Protein AF-A0AAW0MGP0-F1 (afdb_monomer)

Solvent-accessible surface area (backbone atoms only — not comparable to full-atom values): 7875 Å² total; per-residue (Å²): 133,79,77,45,81,98,39,51,68,63,42,52,58,50,50,54,51,37,50,53,47,33,54,50,26,56,78,74,40,69,87,39,71,63,33,58,50,37,46,53,51,44,51,56,50,50,53,52,49,55,52,48,48,52,48,53,49,66,74,45,64,65,85,80,56,69,67,62,55,50,52,44,47,43,63,73,68,54,70,91,70,78,96,66,87,73,71,78,75,76,82,78,62,55,59,67,72,57,46,52,51,46,51,53,51,51,54,50,44,65,74,65,59,68,82,79,76,90,83,72,77,85,83,74,79,88,126

InterPro domains:
  IPR016159 Cullin repeat-like-containing domain superfamily [SSF74788] (4-116)

Sequence (127 aa):
MSSPTGRLDEYLACIAKIQKAVEYFQDNNPDSPELNTVKSLFEKGKEHLEAEFHSLLTRYSKPVPPILILDALGAELGAEDELEVTEDVVLEHLPEAVLQDVICISGWLTEYGRNQGKNQDRDWDWD
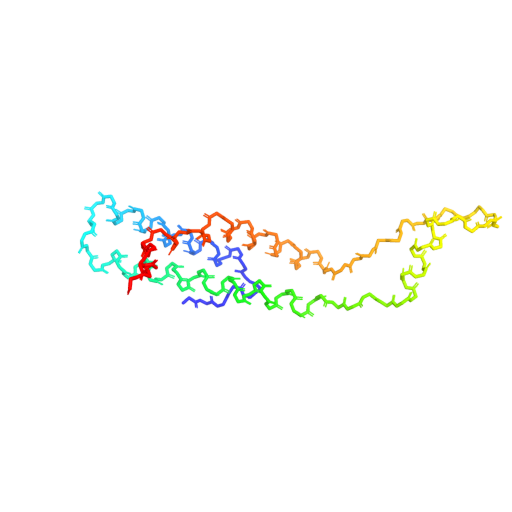
Structure (mmCIF, N/CA/C/O backbone):
data_AF-A0AAW0MGP0-F1
#
_entry.id   AF-A0AAW0MGP0-F1
#
loop_
_atom_site.group_PDB
_atom_site.id
_atom_site.type_symbol
_atom_site.label_atom_id
_atom_site.label_alt_id
_atom_site.label_comp_id
_atom_site.label_asym_id
_atom_site.label_entity_id
_atom_site.label_seq_id
_atom_site.pdbx_PDB_ins_code
_atom_site.Cartn_x
_atom_site.Cartn_y
_atom_site.Cartn_z
_atom_site.occupancy
_atom_site.B_iso_or_equiv
_atom_site.auth_seq_id
_atom_site.auth_comp_id
_atom_site.auth_asym_id
_atom_site.auth_atom_id
_atom_site.pdbx_PDB_model_num
ATOM 1 N N . MET A 1 1 ? 2.644 0.955 15.025 1.00 56.19 1 MET A N 1
ATOM 2 C CA . MET A 1 1 ? 2.605 -0.010 13.906 1.00 56.19 1 MET A CA 1
ATOM 3 C C . MET A 1 1 ? 3.979 0.003 13.259 1.00 56.19 1 MET A C 1
ATOM 5 O O . MET A 1 1 ? 4.571 1.071 13.199 1.00 56.19 1 MET A O 1
ATOM 9 N N . SER A 1 2 ? 4.528 -1.155 12.900 1.00 65.12 2 SER A N 1
ATOM 10 C CA . SER A 1 2 ? 5.803 -1.256 12.171 1.00 65.12 2 SER A CA 1
ATOM 11 C C . SER A 1 2 ? 5.647 -0.751 10.735 1.00 65.12 2 SER A C 1
ATOM 13 O O . SER A 1 2 ? 4.534 -0.755 10.230 1.00 65.12 2 SER A O 1
ATOM 15 N N . SER A 1 3 ? 6.730 -0.327 10.078 1.00 72.56 3 SER A N 1
ATOM 16 C CA . SER A 1 3 ? 6.693 0.059 8.655 1.00 72.56 3 SER A CA 1
ATOM 17 C C . SER A 1 3 ? 6.197 -1.105 7.775 1.00 72.56 3 SER A C 1
ATOM 19 O O . SER A 1 3 ? 6.579 -2.244 8.065 1.00 72.56 3 SER A O 1
ATOM 21 N N . PRO A 1 4 ? 5.404 -0.863 6.712 1.00 77.75 4 PRO A N 1
ATOM 22 C CA . PRO A 1 4 ? 5.029 -1.895 5.736 1.00 77.75 4 PRO A CA 1
ATOM 23 C C . PRO A 1 4 ? 6.213 -2.390 4.884 1.00 77.75 4 PRO A C 1
ATOM 25 O O . PRO A 1 4 ? 6.130 -3.455 4.275 1.00 77.75 4 PRO A O 1
ATOM 28 N N . THR A 1 5 ? 7.328 -1.651 4.856 1.00 80.88 5 THR A N 1
ATOM 29 C CA . THR A 1 5 ? 8.505 -1.938 4.023 1.00 80.88 5 THR A CA 1
ATOM 30 C C . THR A 1 5 ? 9.007 -3.381 4.184 1.00 80.88 5 THR A C 1
ATOM 32 O O . THR A 1 5 ? 9.462 -3.783 5.257 1.00 80.88 5 THR A O 1
ATOM 35 N N . GLY A 1 6 ? 8.958 -4.160 3.099 1.00 79.75 6 GLY A N 1
ATOM 36 C CA . GLY A 1 6 ? 9.439 -5.547 3.046 1.00 79.75 6 GLY A CA 1
ATOM 37 C C . GLY A 1 6 ? 8.594 -6.567 3.821 1.00 79.75 6 GLY A C 1
ATOM 38 O O . GLY A 1 6 ? 9.011 -7.718 3.936 1.00 79.75 6 GLY A O 1
ATOM 39 N N . ARG A 1 7 ? 7.443 -6.160 4.378 1.00 88.94 7 ARG A N 1
ATOM 40 C CA . ARG A 1 7 ? 6.491 -7.017 5.111 1.00 88.94 7 ARG A CA 1
ATOM 41 C C . ARG A 1 7 ? 5.046 -6.571 4.880 1.00 88.94 7 ARG A C 1
ATOM 43 O O . ARG A 1 7 ? 4.256 -6.479 5.824 1.00 88.94 7 ARG A O 1
ATOM 50 N N . LEU A 1 8 ? 4.713 -6.263 3.629 1.00 92.00 8 LEU A N 1
ATOM 51 C CA . LEU A 1 8 ? 3.414 -5.708 3.261 1.00 92.00 8 LEU A CA 1
ATOM 52 C C . LEU A 1 8 ? 2.254 -6.616 3.704 1.00 92.00 8 LEU A C 1
ATOM 54 O O . LEU A 1 8 ? 1.316 -6.132 4.331 1.00 92.00 8 LEU A O 1
ATOM 58 N N . ASP A 1 9 ? 2.359 -7.928 3.486 1.00 91.44 9 ASP A N 1
ATOM 59 C CA . ASP A 1 9 ? 1.315 -8.895 3.857 1.00 91.44 9 ASP A CA 1
ATOM 60 C C . ASP A 1 9 ? 0.998 -8.894 5.360 1.00 91.44 9 ASP A C 1
ATOM 62 O O . ASP A 1 9 ? -0.165 -8.846 5.769 1.00 91.44 9 ASP A O 1
ATOM 66 N N . GLU A 1 10 ? 2.032 -8.907 6.208 1.00 92.94 10 GLU A N 1
ATOM 67 C CA . GLU A 1 10 ? 1.869 -8.853 7.666 1.00 92.94 10 GLU A CA 1
ATOM 68 C C . GLU A 1 10 ? 1.214 -7.537 8.096 1.00 92.94 10 GLU A C 1
ATOM 70 O O . GLU A 1 10 ? 0.365 -7.510 8.996 1.00 92.94 10 GLU A O 1
ATOM 75 N N . TYR A 1 11 ? 1.600 -6.440 7.443 1.00 94.31 11 TYR A N 1
ATOM 76 C CA . TYR A 1 11 ? 1.070 -5.117 7.717 1.00 94.31 11 TYR A CA 1
ATOM 77 C C . TYR A 1 11 ? -0.412 -5.005 7.339 1.00 94.31 11 TYR A C 1
ATOM 79 O O . TYR A 1 11 ? -1.224 -4.574 8.162 1.00 94.31 11 TYR A O 1
ATOM 87 N N . LEU A 1 12 ? -0.786 -5.466 6.143 1.00 93.81 12 LEU A N 1
ATOM 88 C CA . LEU A 1 12 ? -2.174 -5.502 5.677 1.00 93.81 12 LEU A CA 1
ATOM 89 C C . LEU A 1 12 ? -3.036 -6.411 6.560 1.00 93.81 12 LEU A C 1
ATOM 91 O O . LEU A 1 12 ? -4.135 -6.022 6.957 1.00 93.81 12 LEU A O 1
ATOM 95 N N . ALA A 1 13 ? -2.520 -7.575 6.969 1.00 93.75 13 ALA A N 1
ATOM 96 C CA . ALA A 1 13 ? -3.211 -8.455 7.910 1.00 93.75 13 ALA A CA 1
ATOM 97 C C . ALA A 1 13 ? -3.433 -7.792 9.282 1.00 93.75 13 ALA A C 1
ATOM 99 O O . ALA A 1 13 ? -4.448 -8.035 9.941 1.00 93.75 13 ALA A O 1
ATOM 100 N N . CYS A 1 14 ? -2.496 -6.953 9.732 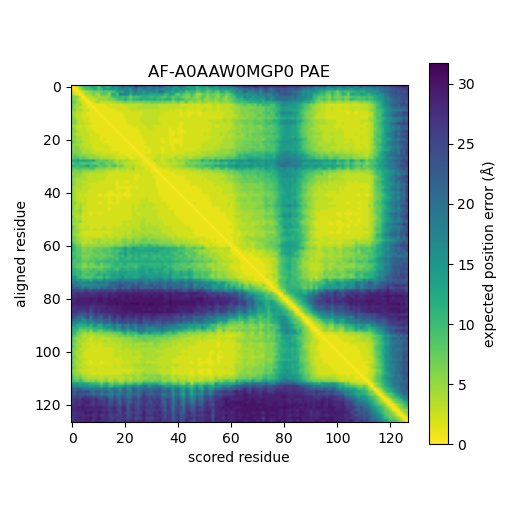1.00 94.06 14 CYS A N 1
ATOM 101 C CA . CYS A 1 14 ? -2.637 -6.173 10.959 1.00 94.06 14 CYS A CA 1
ATOM 102 C C . CYS A 1 14 ? -3.706 -5.080 10.813 1.00 94.06 14 CYS A C 1
ATOM 104 O O . CYS A 1 14 ? -4.599 -4.977 11.655 1.00 94.06 14 CYS A O 1
ATOM 106 N N . ILE A 1 15 ? -3.671 -4.321 9.718 1.00 93.88 15 ILE A N 1
ATOM 107 C CA . ILE A 1 15 ? -4.672 -3.295 9.409 1.00 93.88 15 ILE A CA 1
ATOM 108 C C . ILE A 1 15 ? -6.079 -3.881 9.283 1.00 93.88 15 ILE A C 1
ATOM 110 O O . ILE A 1 15 ? -7.015 -3.318 9.845 1.00 93.88 15 ILE A O 1
ATOM 114 N N . ALA A 1 16 ? -6.237 -5.045 8.652 1.00 93.62 16 ALA A N 1
ATOM 115 C CA . ALA A 1 16 ? -7.531 -5.718 8.542 1.00 93.62 16 ALA A CA 1
ATOM 116 C C . ALA A 1 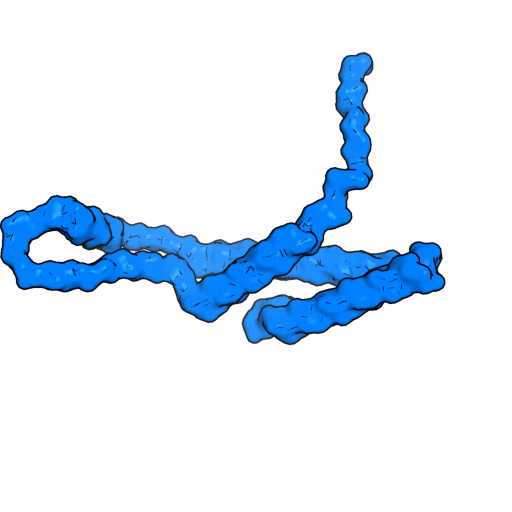16 ? -8.125 -6.077 9.919 1.00 93.62 16 ALA A C 1
ATOM 118 O O . ALA A 1 16 ? -9.340 -6.052 10.111 1.00 93.62 16 ALA A O 1
ATOM 119 N N . LYS A 1 17 ? -7.286 -6.384 10.919 1.00 95.50 17 LYS A N 1
ATOM 120 C CA . LYS A 1 17 ? -7.753 -6.591 12.303 1.00 95.50 17 LYS A CA 1
ATOM 121 C C . LYS A 1 17 ? -8.220 -5.287 12.941 1.00 95.50 17 LYS A C 1
ATOM 123 O O . LYS A 1 17 ? -9.213 -5.298 13.662 1.00 95.50 17 LYS A O 1
ATOM 128 N N . ILE A 1 18 ? -7.523 -4.183 12.674 1.00 94.75 18 ILE A N 1
ATOM 129 C CA . ILE A 1 18 ? -7.923 -2.854 13.151 1.00 94.75 18 ILE A CA 1
ATOM 130 C C . ILE A 1 18 ? -9.263 -2.463 12.523 1.00 94.75 18 ILE A C 1
ATOM 132 O O . ILE A 1 18 ? -10.153 -2.030 13.245 1.00 94.75 18 ILE A O 1
ATOM 136 N N . GLN A 1 19 ? -9.450 -2.692 11.222 1.00 93.62 19 GLN A N 1
ATOM 137 C CA . GLN A 1 19 ? -10.722 -2.460 10.537 1.00 93.62 19 GLN A CA 1
ATOM 138 C C . GLN A 1 19 ? -11.874 -3.245 11.176 1.00 93.62 19 GLN A C 1
ATOM 140 O O . GLN A 1 19 ? -12.892 -2.661 11.527 1.00 93.62 19 GLN A O 1
ATOM 145 N N . LYS A 1 20 ? -11.690 -4.547 11.425 1.00 94.88 20 LYS A N 1
ATOM 146 C CA . LYS A 1 20 ? -12.697 -5.361 12.128 1.00 94.88 20 LYS A CA 1
ATOM 147 C C . LYS A 1 20 ? -13.013 -4.830 13.525 1.00 94.88 20 LYS A C 1
ATOM 149 O O . LYS A 1 20 ? -14.149 -4.922 13.976 1.00 94.88 20 LYS A O 1
ATOM 154 N N . ALA A 1 21 ? -12.020 -4.282 14.226 1.00 94.06 21 ALA A N 1
ATOM 155 C CA . ALA A 1 21 ? -12.249 -3.640 15.516 1.00 94.06 21 ALA A CA 1
ATOM 156 C C . ALA A 1 21 ? -13.056 -2.340 15.366 1.00 94.06 21 ALA A C 1
ATOM 158 O O . ALA A 1 21 ? -13.938 -2.091 16.182 1.00 94.06 21 ALA A O 1
ATOM 159 N N . VAL A 1 22 ? -12.796 -1.541 14.324 1.00 92.31 22 VAL A N 1
ATOM 160 C CA . VAL A 1 22 ? -13.596 -0.349 13.994 1.00 92.31 22 VAL A CA 1
ATOM 161 C C . VAL A 1 22 ? -15.057 -0.740 13.767 1.00 92.31 22 VAL A C 1
ATOM 163 O O . VAL A 1 22 ? -15.922 -0.180 14.433 1.00 92.31 22 VAL A O 1
ATOM 166 N N . GLU A 1 23 ? -15.318 -1.736 12.916 1.00 93.62 23 GLU A N 1
ATOM 167 C CA . GLU A 1 23 ? -16.667 -2.256 12.636 1.00 93.62 23 GLU A CA 1
ATOM 168 C C . GLU A 1 23 ? -17.350 -2.752 13.922 1.00 93.62 23 GLU A C 1
ATOM 170 O O . GLU A 1 23 ? -18.458 -2.336 14.255 1.00 93.62 23 GLU A O 1
ATOM 175 N N . TYR A 1 24 ? -16.644 -3.558 14.723 1.00 95.31 24 TYR A N 1
ATOM 176 C CA . TYR A 1 24 ? -17.166 -4.069 15.989 1.00 95.31 24 TYR A CA 1
ATOM 177 C C . TYR A 1 24 ? -17.567 -2.949 16.956 1.00 95.31 24 TYR A C 1
ATOM 179 O O . TYR A 1 24 ? -18.658 -2.984 17.529 1.00 95.31 24 TYR A O 1
ATOM 187 N N . PHE A 1 25 ? -16.703 -1.954 17.168 1.00 93.94 25 PHE A N 1
ATOM 188 C CA . PHE A 1 25 ? -17.016 -0.859 18.083 1.00 93.94 25 PHE A CA 1
ATOM 189 C C . PHE A 1 25 ? -18.100 0.067 17.523 1.00 93.94 25 PHE A C 1
ATOM 191 O O . PHE A 1 25 ? -18.912 0.548 18.305 1.00 93.94 25 PHE A O 1
ATOM 198 N N . GLN A 1 26 ? -18.177 0.272 16.205 1.00 93.75 26 GLN A N 1
ATOM 199 C CA . GLN A 1 26 ? -19.267 1.032 15.582 1.00 93.75 26 GLN A CA 1
ATOM 200 C C . GLN A 1 26 ? -20.633 0.397 15.846 1.00 93.75 26 GLN A C 1
ATOM 202 O O . GLN A 1 26 ? -21.558 1.108 16.233 1.00 93.75 26 GLN A O 1
ATOM 207 N N . ASP A 1 27 ? -20.740 -0.922 15.690 1.00 95.00 27 ASP A N 1
ATOM 208 C CA . ASP A 1 27 ? -22.014 -1.633 15.823 1.00 95.00 27 ASP A CA 1
ATOM 209 C C . ASP A 1 27 ? -22.433 -1.844 17.284 1.00 95.00 27 ASP A C 1
ATOM 211 O O . ASP A 1 27 ? -23.624 -1.892 17.592 1.00 95.00 27 ASP A O 1
ATOM 215 N N . ASN A 1 28 ? -21.464 -1.982 18.197 1.00 94.31 28 ASN A N 1
ATOM 216 C CA . ASN A 1 28 ? -21.737 -2.364 19.586 1.00 94.31 28 ASN A CA 1
ATOM 217 C C . ASN A 1 28 ? -21.611 -1.208 20.589 1.00 94.31 28 ASN A C 1
ATOM 219 O O . ASN A 1 28 ? -22.345 -1.185 21.572 1.00 94.31 28 ASN A O 1
ATOM 223 N N . ASN A 1 29 ? -20.666 -0.281 20.396 1.00 91.62 29 ASN A N 1
ATOM 224 C CA . ASN A 1 29 ? -20.360 0.797 21.347 1.00 91.62 29 ASN A CA 1
ATOM 225 C C . ASN A 1 29 ? -19.920 2.085 20.607 1.00 91.62 29 ASN A C 1
ATOM 227 O O . ASN A 1 29 ? -18.750 2.471 20.689 1.00 91.62 29 ASN A O 1
ATOM 231 N N . PRO A 1 30 ? -20.828 2.763 19.880 1.00 90.00 30 PRO A N 1
ATOM 232 C CA . PRO A 1 30 ? -20.469 3.844 18.954 1.00 90.00 30 PRO A CA 1
ATOM 233 C C . PRO A 1 30 ? -19.851 5.086 19.619 1.00 90.00 30 PRO A C 1
ATOM 235 O O . PRO A 1 30 ? -19.104 5.812 18.967 1.00 90.00 30 PRO A O 1
ATOM 238 N N . ASP A 1 31 ? -20.110 5.315 20.908 1.00 92.00 31 ASP A N 1
ATOM 239 C CA . ASP A 1 31 ? -19.609 6.482 21.650 1.00 92.00 31 ASP A CA 1
ATOM 240 C C . ASP A 1 31 ? -18.344 6.183 22.475 1.00 92.00 31 ASP A C 1
ATOM 242 O O . ASP A 1 31 ? -17.910 6.997 23.294 1.00 92.00 31 ASP A O 1
ATOM 246 N N . SER A 1 32 ? -17.746 5.001 22.299 1.00 92.44 32 SER A N 1
ATOM 247 C CA . SER A 1 32 ? -16.612 4.581 23.116 1.00 92.44 32 SER A CA 1
ATOM 248 C C . SER A 1 32 ? -15.300 5.278 22.701 1.00 92.44 32 SER A C 1
ATOM 250 O O . SER A 1 32 ? -15.042 5.505 21.512 1.00 92.44 32 SER A O 1
ATOM 252 N N . PRO A 1 33 ? -14.412 5.610 23.657 1.00 93.44 33 PRO A N 1
ATOM 253 C CA . PRO A 1 33 ? -13.093 6.166 23.344 1.00 93.44 33 PRO A CA 1
ATOM 254 C C . PRO A 1 33 ? -12.203 5.171 22.578 1.00 93.44 33 PRO A C 1
ATOM 256 O O . PRO A 1 33 ? -11.317 5.578 21.816 1.00 93.44 33 PRO A O 1
ATOM 259 N N . GLU A 1 34 ? -12.448 3.869 22.731 1.00 95.06 34 GLU A N 1
ATOM 260 C CA . GLU A 1 34 ? -11.768 2.811 21.986 1.00 95.06 34 GLU A CA 1
ATOM 261 C C . GLU A 1 34 ? -12.069 2.919 20.493 1.00 95.06 34 GLU A C 1
ATOM 263 O O . GLU A 1 34 ? -11.133 2.802 19.702 1.00 95.06 34 GLU A O 1
ATOM 268 N N . LEU A 1 35 ? -13.314 3.237 20.102 1.00 93.06 35 LEU A N 1
ATOM 269 C CA . 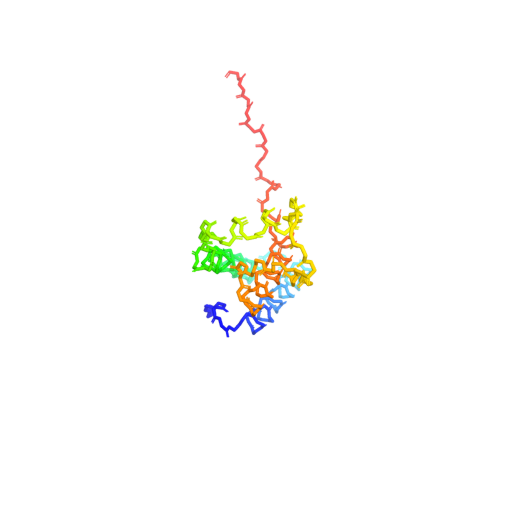LEU A 1 35 ? -13.665 3.438 18.696 1.00 93.06 35 LEU A CA 1
ATOM 270 C C . LEU A 1 35 ? -12.812 4.539 18.055 1.00 93.06 35 LEU A C 1
ATOM 272 O O . LEU A 1 35 ? -12.247 4.357 16.975 1.00 93.06 35 LEU A O 1
ATOM 276 N N . ASN A 1 36 ? -12.691 5.679 18.734 1.00 92.44 36 ASN A N 1
ATOM 277 C CA . ASN A 1 36 ? -11.882 6.801 18.258 1.00 92.44 36 ASN A CA 1
ATOM 278 C C . ASN A 1 36 ? -10.400 6.416 18.154 1.00 92.44 36 ASN A C 1
ATOM 280 O O . ASN A 1 36 ? -9.717 6.789 17.198 1.00 92.44 36 ASN A O 1
ATOM 284 N N . THR A 1 37 ? -9.919 5.610 19.102 1.00 94.81 37 THR A N 1
ATOM 285 C CA . THR A 1 37 ? -8.543 5.110 19.111 1.00 94.81 37 THR A CA 1
ATOM 286 C C . THR A 1 37 ? -8.270 4.195 17.915 1.00 94.81 37 THR A C 1
ATOM 288 O O . THR A 1 37 ? -7.285 4.405 17.205 1.00 94.81 37 THR A O 1
ATOM 291 N N . VAL A 1 38 ? -9.138 3.212 17.644 1.00 94.75 38 VAL A N 1
ATOM 292 C CA . VAL A 1 38 ? -8.938 2.280 16.521 1.00 94.75 38 VAL A CA 1
ATOM 293 C C . VAL A 1 38 ? -9.133 2.952 15.162 1.00 94.75 38 VAL A C 1
ATOM 295 O O . VAL A 1 38 ? -8.375 2.649 14.245 1.00 94.75 38 VAL A O 1
ATOM 298 N N . LYS A 1 39 ? -10.047 3.926 15.041 1.00 92.50 39 LYS A N 1
ATOM 299 C CA . LYS A 1 39 ? -10.175 4.761 13.834 1.00 92.50 39 LYS A CA 1
ATOM 300 C C . LYS A 1 39 ? -8.901 5.561 13.570 1.00 92.50 39 LYS A C 1
ATOM 302 O O . LYS A 1 39 ? -8.363 5.502 12.471 1.00 92.50 39 LYS A O 1
ATOM 307 N N . SER A 1 40 ? -8.367 6.251 14.582 1.00 93.50 40 SER A N 1
ATOM 308 C CA . SER A 1 40 ? -7.106 6.994 14.438 1.00 93.50 40 SER A CA 1
ATOM 309 C C . SER A 1 40 ? -5.939 6.078 14.063 1.00 93.50 40 SER A C 1
ATOM 311 O O . SER A 1 40 ? -5.085 6.454 13.261 1.00 93.50 40 SER A O 1
ATOM 313 N N . LEU A 1 41 ? -5.898 4.865 14.622 1.00 94.38 41 LEU A N 1
ATOM 314 C CA . LEU A 1 41 ? -4.873 3.884 14.288 1.00 94.38 41 LEU A CA 1
ATOM 315 C C . LEU A 1 41 ? -5.008 3.377 12.845 1.00 94.38 41 LEU A C 1
ATOM 317 O O . LEU A 1 41 ? -3.993 3.212 12.174 1.00 94.38 41 LEU A O 1
ATOM 321 N N . PHE A 1 42 ? -6.236 3.166 12.369 1.00 93.88 42 PHE A N 1
ATOM 322 C CA . PHE A 1 42 ? -6.513 2.789 10.985 1.00 93.88 42 PHE A CA 1
ATOM 323 C C . PHE A 1 42 ? -6.065 3.878 10.003 1.00 93.88 42 PHE A C 1
ATOM 325 O O . PHE A 1 42 ? -5.351 3.572 9.051 1.00 93.88 42 PHE A O 1
ATOM 332 N N . GLU A 1 43 ? -6.386 5.147 10.277 1.00 93.06 43 GLU A N 1
ATOM 333 C CA . GLU A 1 43 ? -5.970 6.270 9.424 1.00 93.06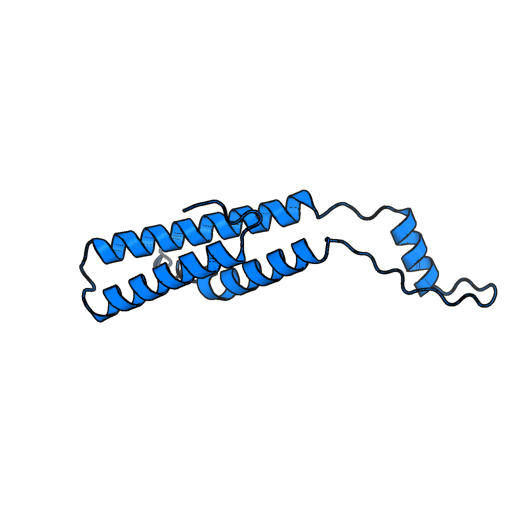 43 GLU A CA 1
ATOM 334 C C . GLU A 1 43 ? -4.451 6.442 9.386 1.00 93.06 43 GLU A C 1
ATOM 336 O O . GLU A 1 43 ? -3.865 6.533 8.311 1.00 93.06 43 GLU A O 1
ATOM 341 N N . LYS A 1 44 ? -3.773 6.352 10.537 1.00 93.19 44 LYS A N 1
ATOM 342 C CA . LYS A 1 44 ? -2.300 6.296 10.561 1.00 93.19 44 LYS A CA 1
ATOM 343 C C . LYS A 1 44 ? -1.767 5.110 9.765 1.00 93.19 44 LYS A C 1
ATOM 345 O O . LYS A 1 44 ? -0.692 5.182 9.181 1.00 93.19 44 LYS A O 1
ATOM 350 N N . GLY A 1 45 ? -2.477 3.985 9.785 1.00 92.81 45 GLY A N 1
ATOM 351 C CA . GLY A 1 45 ? -2.133 2.811 8.997 1.00 92.81 45 GLY A CA 1
ATOM 352 C C . GLY A 1 45 ? -2.129 3.104 7.497 1.00 92.81 45 GLY A C 1
ATOM 353 O O . GLY A 1 45 ? -1.170 2.808 6.786 1.00 92.81 45 GLY A O 1
ATOM 354 N N . LYS A 1 46 ? -3.188 3.765 7.040 1.00 91.94 46 LYS A N 1
ATOM 355 C CA . LYS A 1 46 ? -3.343 4.226 5.665 1.00 91.94 46 LYS A CA 1
ATOM 356 C C . LYS A 1 46 ? -2.265 5.233 5.254 1.00 91.94 46 LYS A C 1
ATOM 358 O O . LYS A 1 46 ? -1.666 5.048 4.200 1.00 91.94 46 LYS A O 1
ATOM 363 N N . GLU A 1 47 ? -1.956 6.227 6.087 1.00 93.12 47 GLU A N 1
ATOM 364 C CA . GLU A 1 47 ? -0.885 7.204 5.812 1.00 93.12 47 GLU A CA 1
ATOM 365 C C . GLU A 1 47 ? 0.471 6.518 5.558 1.00 93.12 47 GLU A C 1
ATOM 367 O O . GLU A 1 47 ? 1.207 6.894 4.646 1.00 93.12 47 GLU A O 1
ATOM 372 N N . HIS A 1 48 ? 0.803 5.467 6.318 1.00 93.19 48 HIS A N 1
ATOM 373 C CA . HIS A 1 48 ? 2.030 4.700 6.075 1.00 93.19 48 HIS A CA 1
ATOM 374 C C . HIS A 1 48 ? 1.995 3.922 4.752 1.00 93.19 48 HIS A C 1
ATOM 376 O O . HIS A 1 48 ? 3.037 3.789 4.114 1.00 93.19 48 HIS A O 1
ATOM 382 N N . LEU A 1 49 ? 0.833 3.406 4.334 1.00 94.50 49 LEU A N 1
ATOM 383 C CA . LEU A 1 49 ? 0.687 2.745 3.031 1.00 94.50 49 LEU A CA 1
ATOM 384 C C . LEU A 1 49 ? 0.852 3.738 1.881 1.00 94.50 49 LEU A C 1
ATOM 386 O O . LEU A 1 49 ? 1.539 3.427 0.913 1.00 94.50 49 LEU A O 1
ATOM 390 N N . GLU A 1 50 ? 0.289 4.941 1.999 1.00 93.81 50 GLU A N 1
ATOM 391 C CA . GLU A 1 50 ? 0.484 6.018 1.019 1.00 93.81 50 GLU A CA 1
ATOM 392 C C . GLU A 1 50 ? 1.961 6.423 0.921 1.00 93.81 50 GLU A C 1
ATOM 394 O O . GLU A 1 50 ? 2.509 6.545 -0.179 1.00 93.81 50 GLU A O 1
ATOM 399 N N . ALA A 1 51 ? 2.635 6.564 2.066 1.00 93.50 51 ALA A N 1
ATOM 400 C CA . ALA A 1 51 ? 4.060 6.871 2.113 1.00 93.50 51 ALA A CA 1
ATOM 401 C C . ALA A 1 51 ? 4.920 5.761 1.482 1.00 93.50 51 ALA A C 1
ATOM 403 O O . ALA A 1 51 ? 5.850 6.058 0.729 1.00 93.50 51 ALA A O 1
ATOM 404 N N . GLU A 1 52 ? 4.611 4.488 1.748 1.00 94.00 52 GLU A N 1
ATOM 405 C CA . GLU A 1 52 ? 5.328 3.354 1.157 1.00 94.00 52 GLU A CA 1
ATOM 406 C C . GLU A 1 52 ? 5.081 3.262 -0.349 1.00 94.00 52 GLU A C 1
ATOM 408 O O . GLU A 1 52 ? 6.035 3.124 -1.109 1.00 94.00 52 GLU A O 1
ATOM 413 N N . PHE A 1 53 ? 3.836 3.426 -0.802 1.00 94.50 53 PHE A N 1
ATOM 414 C CA . PHE A 1 53 ? 3.495 3.475 -2.224 1.00 94.50 53 PHE A CA 1
ATOM 415 C C . PHE A 1 53 ? 4.321 4.534 -2.960 1.00 94.50 53 PHE A C 1
ATOM 417 O O . PHE A 1 53 ? 4.983 4.246 -3.960 1.00 94.50 53 PHE A O 1
ATOM 424 N N . HIS A 1 54 ? 4.348 5.755 -2.420 1.00 94.75 54 HIS A N 1
ATOM 425 C CA . HIS A 1 54 ? 5.146 6.843 -2.973 1.00 94.75 54 HIS A CA 1
ATOM 426 C C . HIS A 1 54 ? 6.652 6.527 -2.953 1.00 94.75 54 HIS A C 1
ATOM 428 O O . HIS A 1 54 ? 7.362 6.804 -3.924 1.00 94.75 54 HIS A O 1
ATOM 434 N N . SER A 1 55 ? 7.150 5.932 -1.865 1.00 93.44 55 SER A N 1
ATOM 435 C CA . SER A 1 55 ? 8.549 5.517 -1.713 1.00 93.44 55 SER A CA 1
ATOM 436 C C . SER A 1 55 ? 8.958 4.475 -2.760 1.00 93.44 55 SER A C 1
ATOM 438 O O . SER A 1 55 ? 9.990 4.635 -3.415 1.00 93.44 55 SER A O 1
ATOM 440 N N . LEU A 1 56 ? 8.131 3.446 -2.981 1.00 92.81 56 LEU A N 1
ATOM 441 C CA . LEU A 1 56 ? 8.360 2.412 -3.992 1.00 92.81 56 LEU A CA 1
ATOM 442 C C . LEU A 1 56 ? 8.418 3.018 -5.396 1.00 92.81 56 LEU A C 1
ATOM 444 O O . LEU A 1 56 ? 9.395 2.798 -6.115 1.00 92.81 56 LEU A O 1
ATOM 448 N N . LEU A 1 57 ? 7.437 3.846 -5.760 1.00 93.00 57 LEU A N 1
ATOM 449 C CA . LEU A 1 57 ? 7.425 4.496 -7.068 1.00 93.00 57 LEU A CA 1
ATOM 450 C C . LEU A 1 57 ? 8.634 5.411 -7.262 1.00 93.00 57 LEU A C 1
ATOM 452 O O . LEU A 1 57 ? 9.317 5.299 -8.275 1.00 93.00 57 LEU A O 1
ATOM 456 N N . THR A 1 58 ? 8.956 6.259 -6.286 1.00 92.62 58 THR A N 1
ATOM 457 C CA . THR A 1 58 ? 10.097 7.185 -6.383 1.00 92.62 58 THR A CA 1
ATOM 458 C C . THR A 1 58 ? 11.426 6.441 -6.509 1.00 92.62 58 THR A C 1
ATOM 460 O O . THR A 1 58 ? 12.310 6.851 -7.259 1.00 92.62 58 THR A O 1
ATOM 463 N N . ARG A 1 59 ? 11.590 5.335 -5.775 1.00 91.50 59 ARG 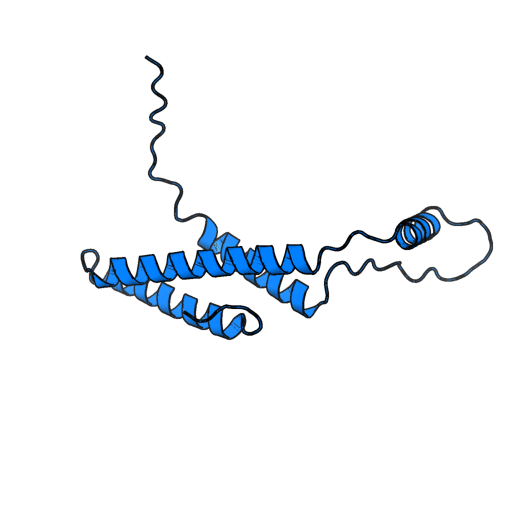A N 1
ATOM 464 C CA . ARG A 1 59 ? 12.845 4.576 -5.737 1.00 91.50 59 ARG A CA 1
ATOM 465 C C . ARG A 1 59 ? 13.098 3.781 -7.017 1.00 91.50 59 ARG A C 1
ATOM 467 O O . ARG A 1 59 ? 14.258 3.634 -7.410 1.00 91.50 59 ARG A O 1
ATOM 474 N N . TYR A 1 60 ? 12.047 3.242 -7.631 1.00 89.00 60 TYR A N 1
ATOM 475 C CA . TYR A 1 60 ? 12.178 2.304 -8.749 1.00 89.00 60 TYR A CA 1
ATOM 476 C C . TYR A 1 60 ? 11.781 2.879 -10.111 1.00 89.00 60 TYR A C 1
ATOM 478 O O . TYR A 1 60 ? 12.266 2.368 -11.115 1.00 89.00 60 TYR A O 1
ATOM 486 N N . SER A 1 61 ? 11.008 3.969 -10.171 1.00 89.69 61 SER A N 1
ATOM 487 C CA . SER A 1 61 ? 10.625 4.608 -11.440 1.00 89.69 61 SER A CA 1
ATOM 488 C C . SER A 1 61 ? 11.787 5.426 -12.000 1.00 89.69 61 SER A C 1
ATOM 490 O O . SER A 1 61 ? 11.886 6.638 -11.805 1.00 89.69 61 SER A O 1
ATOM 492 N N . LYS A 1 62 ? 12.712 4.743 -12.672 1.00 85.81 62 LYS A N 1
ATOM 493 C CA . LYS A 1 62 ? 13.857 5.362 -13.343 1.00 85.81 62 LYS A CA 1
ATOM 494 C C . LYS A 1 62 ? 13.499 5.723 -14.787 1.00 85.81 62 LYS A C 1
ATOM 496 O O . LYS A 1 62 ? 12.697 5.022 -15.406 1.00 85.81 62 LYS A O 1
ATOM 501 N N . PRO A 1 63 ? 14.090 6.794 -15.345 1.00 85.50 63 PRO A N 1
ATOM 502 C CA . PRO A 1 63 ? 13.895 7.124 -16.749 1.00 85.50 63 PRO A CA 1
ATOM 503 C C . PRO A 1 63 ? 14.403 5.984 -17.636 1.00 85.50 63 PRO A C 1
ATOM 505 O O . PRO A 1 63 ? 15.452 5.397 -17.362 1.00 85.50 63 PRO A O 1
ATOM 508 N N . VAL A 1 64 ? 13.670 5.703 -18.713 1.00 85.56 64 VAL A N 1
ATOM 509 C CA . VAL A 1 64 ? 14.083 4.716 -19.714 1.00 85.56 64 VAL A CA 1
ATOM 510 C C . VAL A 1 64 ? 15.286 5.271 -20.487 1.00 85.56 64 VAL A C 1
ATOM 512 O O . VAL A 1 64 ? 15.211 6.395 -20.994 1.00 85.56 64 VAL A O 1
ATOM 515 N N . PRO A 1 65 ? 16.403 4.530 -20.586 1.00 86.69 65 PRO A N 1
ATOM 516 C CA . PRO A 1 65 ? 17.538 4.923 -21.409 1.00 86.69 65 PRO A CA 1
ATOM 517 C C . PRO A 1 65 ? 17.126 5.176 -22.870 1.00 86.69 65 PRO A C 1
ATOM 519 O O . PRO A 1 65 ? 16.405 4.353 -23.433 1.00 86.69 65 PRO A O 1
ATOM 522 N N . PRO A 1 66 ? 17.628 6.241 -23.526 1.00 88.75 66 PRO A N 1
ATOM 523 C CA . PRO A 1 66 ? 17.268 6.552 -24.911 1.00 88.75 66 PRO A CA 1
ATOM 524 C C . PRO A 1 66 ? 17.497 5.403 -25.895 1.00 88.75 66 PRO A C 1
ATOM 526 O O . PRO A 1 66 ? 16.720 5.256 -26.828 1.00 88.75 66 PRO A O 1
ATOM 529 N N . ILE A 1 67 ? 18.527 4.575 -25.676 1.00 86.62 67 ILE A N 1
ATOM 530 C CA . ILE A 1 67 ? 18.806 3.418 -26.535 1.00 86.62 67 ILE A CA 1
ATOM 531 C C . ILE A 1 67 ? 17.648 2.412 -26.533 1.00 86.62 67 ILE A C 1
ATOM 533 O O . ILE A 1 67 ? 17.207 2.023 -27.599 1.00 86.62 67 ILE A O 1
ATOM 537 N N . LEU A 1 68 ? 17.057 2.116 -25.370 1.00 84.06 68 LEU A N 1
ATOM 538 C CA . LEU A 1 68 ? 15.923 1.189 -25.279 1.00 84.06 68 LEU A CA 1
ATOM 539 C C . LEU A 1 68 ? 14.658 1.759 -25.931 1.00 84.06 68 LEU A C 1
ATOM 541 O O . LEU A 1 68 ? 13.833 1.012 -26.443 1.00 84.06 68 LEU A O 1
ATOM 545 N N . ILE A 1 69 ? 14.508 3.088 -25.930 1.00 86.19 69 ILE A N 1
ATOM 546 C CA . ILE A 1 69 ? 13.424 3.763 -26.655 1.00 86.19 69 ILE A CA 1
ATOM 547 C C . ILE A 1 69 ? 13.634 3.610 -28.167 1.00 86.19 69 ILE A C 1
ATOM 549 O O . ILE A 1 69 ? 12.683 3.329 -28.890 1.00 86.19 69 ILE A O 1
ATOM 553 N N . LEU A 1 70 ? 14.869 3.792 -28.645 1.00 85.94 70 LEU A N 1
ATOM 554 C CA . LEU A 1 70 ? 15.210 3.618 -30.058 1.00 85.94 70 LEU A CA 1
ATOM 555 C C . LEU A 1 70 ? 15.040 2.163 -30.507 1.00 85.94 70 LEU A C 1
ATOM 557 O O . LEU A 1 70 ? 14.499 1.946 -31.585 1.00 85.94 70 LEU A O 1
ATOM 561 N N . ASP A 1 71 ? 15.434 1.196 -29.678 1.00 83.31 71 ASP A N 1
ATOM 562 C CA . ASP A 1 71 ? 15.265 -0.234 -29.955 1.00 83.31 71 ASP A CA 1
ATOM 563 C C . ASP A 1 71 ? 13.774 -0.604 -30.054 1.00 83.31 71 ASP A C 1
ATOM 565 O O . ASP A 1 71 ? 13.362 -1.259 -31.010 1.00 83.31 71 ASP A O 1
ATOM 569 N N . ALA A 1 72 ? 12.937 -0.108 -29.129 1.00 81.94 72 ALA A N 1
ATOM 570 C CA . ALA A 1 72 ? 11.487 -0.316 -29.168 1.00 81.94 72 ALA A CA 1
ATOM 571 C C . ALA A 1 72 ? 10.835 0.295 -30.426 1.00 81.94 72 ALA A C 1
ATOM 573 O O . ALA A 1 72 ? 10.005 -0.345 -31.068 1.00 81.94 72 ALA A O 1
ATOM 574 N N . LEU A 1 73 ? 11.246 1.506 -30.824 1.00 83.88 73 LEU A N 1
ATOM 575 C CA . LEU A 1 73 ? 10.777 2.137 -32.064 1.00 83.88 73 LEU A CA 1
ATOM 576 C C . LEU A 1 73 ? 11.283 1.408 -33.314 1.00 83.88 73 LEU A C 1
ATOM 578 O O . LEU A 1 73 ? 10.555 1.315 -34.295 1.00 83.88 73 LEU A O 1
ATOM 582 N N . GLY A 1 74 ? 12.517 0.901 -33.298 1.00 79.69 74 GLY A N 1
ATOM 583 C CA . GLY A 1 74 ? 13.094 0.128 -34.398 1.00 79.69 74 GLY A CA 1
ATOM 584 C C . GLY A 1 74 ? 12.363 -1.195 -34.628 1.00 79.69 74 GLY A C 1
ATOM 585 O O . GLY A 1 74 ? 12.148 -1.575 -35.780 1.00 79.69 74 GLY A O 1
ATOM 586 N N . ALA A 1 75 ? 11.919 -1.844 -33.546 1.00 73.06 75 ALA A N 1
ATOM 587 C CA . ALA A 1 75 ? 11.060 -3.023 -33.606 1.00 73.06 75 ALA A CA 1
ATOM 588 C C . ALA A 1 75 ? 9.671 -2.701 -34.194 1.00 73.06 75 ALA A C 1
ATOM 590 O O . ALA A 1 75 ? 9.162 -3.459 -35.016 1.00 73.06 75 ALA A O 1
ATOM 591 N N . GLU A 1 76 ? 9.072 -1.560 -33.832 1.00 70.06 76 GLU A N 1
ATOM 592 C CA . GLU A 1 76 ? 7.746 -1.150 -34.325 1.00 70.06 76 GLU A CA 1
ATOM 593 C C . GLU A 1 76 ? 7.767 -0.631 -35.776 1.00 70.06 76 GLU A C 1
ATOM 595 O O . GLU A 1 76 ? 6.836 -0.872 -36.544 1.00 70.06 76 GLU A O 1
ATOM 600 N N . LEU A 1 77 ? 8.834 0.068 -36.174 1.00 72.69 77 LEU A N 1
ATOM 601 C CA . LEU A 1 77 ? 8.965 0.682 -37.500 1.00 72.69 77 LEU A CA 1
ATOM 602 C C . LEU A 1 77 ? 9.461 -0.286 -38.583 1.00 72.69 77 LEU A C 1
ATOM 604 O O . LEU A 1 77 ? 9.516 0.116 -39.743 1.00 72.69 77 LEU A O 1
ATOM 608 N N . GLY A 1 78 ? 9.781 -1.537 -38.227 1.00 65.31 78 GLY A N 1
ATOM 609 C CA . GLY A 1 78 ? 10.169 -2.588 -39.165 1.00 65.31 78 GLY A CA 1
ATOM 610 C C . GLY A 1 78 ? 11.390 -2.202 -39.997 1.00 65.31 78 GLY A C 1
ATOM 611 O O . GLY A 1 78 ? 11.256 -1.860 -41.170 1.00 65.31 78 GLY A O 1
ATOM 612 N N . ALA A 1 79 ? 12.583 -2.252 -39.398 1.00 57.91 79 ALA A N 1
ATOM 613 C CA . ALA A 1 79 ? 13.824 -2.091 -40.152 1.00 57.91 79 ALA A CA 1
ATOM 614 C C . ALA A 1 79 ? 13.873 -3.106 -41.312 1.00 57.91 79 ALA A C 1
ATOM 616 O O . ALA A 1 79 ? 13.705 -4.307 -41.121 1.00 57.91 79 ALA A O 1
ATOM 617 N N . GLU A 1 80 ? 14.064 -2.592 -42.525 1.00 54.41 80 GLU A N 1
ATOM 618 C CA . GLU A 1 80 ? 13.802 -3.261 -43.807 1.00 54.41 80 GLU A CA 1
ATOM 619 C C . GLU A 1 80 ? 14.816 -4.360 -44.186 1.00 54.41 80 GLU A C 1
ATOM 621 O O . GLU A 1 80 ? 14.805 -4.823 -45.325 1.00 54.41 80 GLU A O 1
ATOM 626 N N . ASP A 1 81 ? 15.685 -4.791 -43.269 1.00 52.31 81 ASP A N 1
ATOM 627 C CA . ASP A 1 81 ? 16.758 -5.745 -43.558 1.00 52.31 81 ASP A CA 1
ATOM 628 C C . ASP A 1 81 ? 16.587 -7.022 -42.720 1.00 52.31 81 ASP A C 1
ATOM 630 O O . ASP A 1 81 ? 16.761 -7.031 -41.506 1.00 52.31 81 ASP A O 1
ATOM 634 N N . GLU A 1 82 ? 16.150 -8.072 -43.418 1.00 48.75 82 GLU A N 1
ATOM 635 C C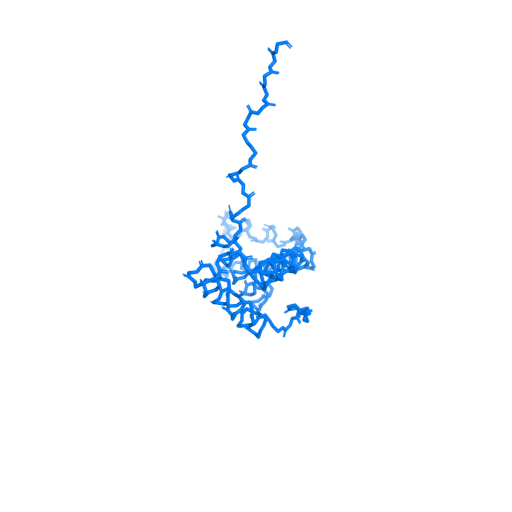A . GLU A 1 82 ? 16.188 -9.502 -43.088 1.00 48.75 82 GLU A CA 1
ATOM 636 C C . GLU A 1 82 ? 16.041 -9.948 -41.615 1.00 48.75 82 GLU A C 1
ATOM 638 O O . GLU A 1 82 ? 16.996 -10.044 -40.857 1.00 48.75 82 GLU A O 1
ATOM 643 N N . LEU A 1 83 ? 14.843 -10.468 -41.310 1.00 52.56 83 LEU A N 1
ATOM 644 C CA . LEU A 1 83 ? 14.665 -11.782 -40.668 1.00 52.56 83 LEU A CA 1
ATOM 645 C C . LEU A 1 83 ? 15.465 -12.046 -39.372 1.00 52.56 83 LEU A C 1
ATOM 647 O O . LEU A 1 83 ? 16.089 -13.093 -39.226 1.00 52.56 83 LEU A O 1
ATOM 651 N N . GLU A 1 84 ? 15.317 -11.195 -38.363 1.00 47.41 84 GLU A N 1
ATOM 652 C CA . GLU A 1 84 ? 15.470 -11.634 -36.973 1.00 47.41 84 GLU A CA 1
ATOM 653 C C . GLU A 1 84 ? 14.168 -11.381 -36.219 1.00 47.41 84 GLU A C 1
ATOM 655 O O . GLU A 1 84 ? 13.567 -10.312 -36.288 1.00 47.41 84 GLU A O 1
ATOM 660 N N . VAL A 1 85 ? 13.687 -12.431 -35.553 1.00 49.25 85 VAL A N 1
ATOM 661 C CA . VAL A 1 85 ? 12.556 -12.385 -34.631 1.00 49.25 85 VAL A CA 1
ATOM 662 C C . VAL A 1 85 ? 12.889 -11.322 -33.591 1.00 49.25 85 VAL A C 1
ATOM 664 O O . VAL A 1 85 ? 13.708 -11.569 -32.710 1.00 49.25 85 VAL A O 1
ATOM 667 N N . THR A 1 86 ? 12.305 -10.132 -33.716 1.00 52.38 86 THR A N 1
ATOM 668 C CA . THR A 1 86 ? 12.395 -9.101 -32.687 1.00 52.38 86 THR A CA 1
ATOM 669 C C . THR A 1 86 ? 11.735 -9.679 -31.444 1.00 52.38 86 THR A C 1
ATOM 671 O O . THR A 1 86 ? 10.508 -9.777 -31.385 1.00 52.38 86 THR A O 1
ATOM 674 N N . GLU A 1 87 ? 12.540 -10.145 -30.487 1.00 54.69 87 GLU A N 1
ATOM 675 C CA . GLU A 1 87 ? 12.062 -10.348 -29.124 1.00 54.69 87 GLU A CA 1
ATOM 676 C C . GLU A 1 87 ? 11.374 -9.044 -28.714 1.00 54.69 87 GLU A C 1
ATOM 678 O O . GLU A 1 87 ? 11.974 -7.973 -28.828 1.00 54.69 87 GLU A O 1
ATOM 683 N N . ASP A 1 88 ? 10.094 -9.129 -28.338 1.00 57.19 88 ASP A N 1
ATOM 684 C CA . ASP A 1 88 ? 9.323 -7.991 -27.836 1.00 57.19 88 ASP A CA 1
ATOM 685 C C . ASP A 1 88 ? 10.200 -7.237 -26.830 1.00 57.19 88 ASP A C 1
ATOM 687 O O . ASP A 1 88 ? 10.633 -7.812 -25.827 1.00 57.19 88 ASP A O 1
ATOM 691 N N . VAL A 1 89 ? 10.518 -5.969 -27.107 1.00 58.00 89 VAL A N 1
ATOM 692 C CA . VAL A 1 89 ? 11.327 -5.155 -26.196 1.00 58.00 89 VAL A CA 1
ATOM 693 C C . VAL A 1 89 ? 10.468 -4.870 -24.966 1.00 58.00 89 VAL A C 1
ATOM 695 O O . VAL A 1 89 ? 9.713 -3.899 -24.915 1.00 58.00 89 VAL A O 1
ATOM 698 N N . VAL A 1 90 ? 10.551 -5.743 -23.961 1.00 64.19 90 VAL A N 1
ATOM 699 C CA . VAL A 1 90 ? 9.831 -5.571 -22.699 1.00 64.19 90 VAL A CA 1
ATOM 700 C C . VAL A 1 90 ? 10.566 -4.527 -21.863 1.00 64.19 90 VAL A C 1
ATOM 702 O O . VAL A 1 90 ? 11.610 -4.786 -21.265 1.00 64.19 90 VAL A O 1
ATOM 705 N N . LEU A 1 91 ? 10.007 -3.319 -21.807 1.00 70.75 91 LEU A N 1
ATOM 706 C CA . LEU A 1 91 ? 10.455 -2.280 -20.885 1.00 70.75 91 LEU A CA 1
ATOM 707 C C . LEU A 1 91 ? 9.977 -2.615 -19.463 1.00 70.75 91 LEU A C 1
ATOM 709 O O . LEU A 1 91 ? 8.910 -2.188 -19.022 1.00 70.75 91 LEU A O 1
ATOM 713 N N . GLU A 1 92 ? 10.774 -3.387 -18.724 1.00 74.06 92 GLU A N 1
ATOM 714 C CA . GLU A 1 92 ? 10.534 -3.624 -17.298 1.00 74.06 92 GLU A CA 1
ATOM 715 C C . GLU A 1 92 ? 10.848 -2.358 -16.483 1.00 74.06 92 GLU A C 1
ATOM 717 O O . GLU A 1 92 ? 11.996 -2.046 -16.164 1.00 74.06 92 GLU A O 1
ATOM 722 N N . HIS A 1 93 ? 9.806 -1.601 -16.136 1.00 78.25 93 HIS A N 1
ATOM 723 C CA . HIS A 1 93 ? 9.945 -0.360 -15.366 1.00 78.25 93 HIS A CA 1
ATOM 724 C C . HIS A 1 93 ? 10.147 -0.588 -13.864 1.00 78.25 93 HIS A C 1
ATOM 726 O O . HIS A 1 93 ? 10.770 0.236 -13.194 1.00 78.25 93 HIS A O 1
ATOM 732 N N . LEU A 1 94 ? 9.599 -1.680 -13.326 1.00 86.19 94 LEU A N 1
ATOM 733 C CA . LEU A 1 94 ? 9.627 -2.019 -11.906 1.00 86.19 94 LEU A CA 1
ATOM 734 C C . LEU A 1 94 ? 9.971 -3.506 -11.744 1.00 86.19 94 LEU A C 1
ATOM 736 O O . LEU A 1 94 ? 9.448 -4.319 -12.502 1.00 86.19 94 LEU A O 1
ATOM 740 N N . PRO A 1 95 ? 10.783 -3.889 -10.742 1.00 90.44 95 PRO A N 1
ATOM 741 C CA . PRO A 1 95 ? 10.958 -5.296 -10.392 1.00 90.44 95 PRO A CA 1
ATOM 742 C C . PRO A 1 95 ? 9.616 -5.946 -10.033 1.00 90.44 95 PRO A C 1
ATOM 744 O O . PRO A 1 95 ? 8.829 -5.331 -9.315 1.00 90.44 95 PRO A O 1
ATOM 747 N N . GLU A 1 96 ? 9.393 -7.200 -10.433 1.00 88.69 96 GLU A N 1
ATOM 748 C CA . GLU A 1 96 ? 8.112 -7.904 -10.236 1.00 88.69 96 GLU A CA 1
ATOM 749 C C . GLU A 1 96 ? 7.606 -7.848 -8.785 1.00 88.69 96 GLU A C 1
ATOM 751 O O . GLU A 1 96 ? 6.457 -7.504 -8.531 1.00 88.69 96 GLU A O 1
ATOM 756 N N . ALA A 1 97 ? 8.482 -8.087 -7.805 1.00 88.81 97 ALA A N 1
ATOM 757 C CA . ALA A 1 97 ? 8.113 -8.004 -6.390 1.00 88.81 97 ALA A CA 1
ATOM 758 C C . ALA A 1 97 ? 7.602 -6.605 -5.988 1.00 88.81 97 ALA A C 1
ATOM 760 O O . ALA A 1 97 ? 6.632 -6.481 -5.249 1.00 88.81 97 ALA A O 1
ATOM 761 N N . VAL A 1 98 ? 8.228 -5.547 -6.513 1.00 91.06 98 VAL A N 1
ATOM 762 C CA . VAL A 1 98 ? 7.818 -4.159 -6.259 1.00 91.06 98 VAL A CA 1
ATOM 763 C C . VAL A 1 98 ? 6.503 -3.852 -6.967 1.00 91.06 98 VAL A C 1
ATOM 765 O O . VAL A 1 98 ? 5.659 -3.161 -6.405 1.00 91.06 98 VAL A O 1
ATOM 768 N N . LEU A 1 99 ? 6.318 -4.357 -8.188 1.00 91.31 99 LEU A N 1
ATOM 769 C CA . LEU A 1 99 ? 5.077 -4.193 -8.936 1.00 91.31 99 LEU A CA 1
ATOM 770 C C . LEU A 1 99 ? 3.898 -4.821 -8.182 1.00 91.31 99 LEU A C 1
ATOM 772 O O . LEU A 1 99 ? 2.870 -4.165 -8.023 1.00 91.31 99 LEU A O 1
ATOM 776 N N . GLN A 1 100 ? 4.064 -6.040 -7.661 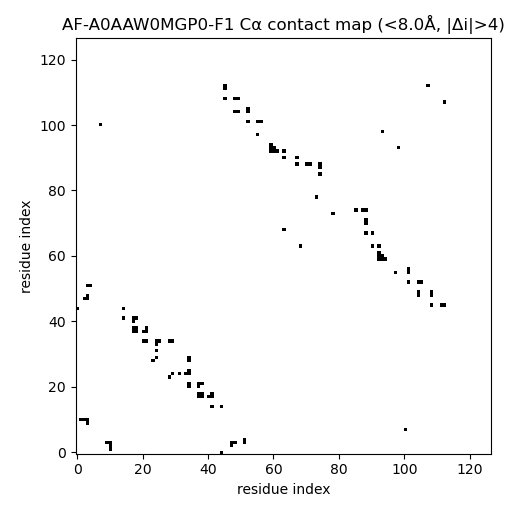1.00 92.62 100 GLN A N 1
ATOM 777 C CA . GLN A 1 100 ? 3.041 -6.705 -6.850 1.00 92.62 100 GLN A CA 1
ATOM 778 C C . GLN A 1 100 ? 2.704 -5.907 -5.584 1.00 92.62 100 GLN A C 1
ATOM 780 O O . GLN A 1 100 ? 1.524 -5.694 -5.295 1.00 92.62 100 GLN A O 1
ATOM 785 N N . ASP A 1 101 ? 3.711 -5.380 -4.881 1.00 93.38 101 ASP A N 1
ATOM 786 C CA . ASP A 1 101 ? 3.493 -4.520 -3.713 1.00 93.38 101 ASP A CA 1
ATOM 787 C C . ASP A 1 101 ? 2.711 -3.246 -4.082 1.00 93.38 101 ASP A C 1
ATOM 789 O O . ASP A 1 101 ? 1.738 -2.889 -3.419 1.00 93.38 101 ASP A O 1
ATOM 793 N N . VAL A 1 102 ? 3.082 -2.573 -5.176 1.00 94.06 102 VAL A N 1
ATOM 794 C CA . VAL A 1 102 ? 2.412 -1.358 -5.677 1.00 94.06 102 VAL A CA 1
ATOM 795 C C . VAL A 1 102 ? 0.960 -1.647 -6.083 1.00 94.06 102 VAL A C 1
ATOM 797 O O . VAL A 1 102 ? 0.062 -0.865 -5.753 1.00 94.06 102 VAL A O 1
ATOM 800 N N . ILE A 1 103 ? 0.697 -2.772 -6.755 1.00 94.00 103 ILE A N 1
ATOM 801 C CA . ILE A 1 103 ? -0.661 -3.218 -7.114 1.00 94.00 103 ILE A CA 1
ATOM 802 C C . ILE A 1 103 ? -1.485 -3.468 -5.849 1.00 94.00 103 ILE A C 1
ATOM 804 O O . ILE A 1 103 ? -2.605 -2.972 -5.731 1.00 94.00 103 ILE A O 1
ATOM 808 N N . CYS A 1 104 ? -0.927 -4.187 -4.878 1.00 94.50 104 CYS A N 1
ATOM 809 C CA . CYS A 1 104 ? -1.631 -4.527 -3.648 1.00 94.50 104 CYS A CA 1
ATOM 810 C C . CYS A 1 104 ? -1.951 -3.275 -2.815 1.00 94.50 104 CYS A C 1
ATOM 812 O O . CYS A 1 104 ? -3.101 -3.066 -2.418 1.00 94.50 104 CYS A O 1
ATOM 814 N N . ILE A 1 105 ? -0.971 -2.380 -2.631 1.00 94.44 105 ILE A N 1
ATOM 815 C CA . ILE A 1 105 ? -1.172 -1.117 -1.910 1.00 94.44 105 ILE A CA 1
ATOM 816 C C . ILE A 1 105 ? -2.188 -0.224 -2.636 1.00 94.44 105 ILE A C 1
ATOM 818 O O . ILE A 1 105 ? -3.078 0.321 -1.988 1.00 94.44 105 ILE A O 1
ATOM 822 N N . SER A 1 106 ? -2.106 -0.077 -3.963 1.00 94.62 106 SER A N 1
ATOM 823 C CA . SER A 1 106 ? -3.058 0.755 -4.720 1.00 94.62 106 SER A CA 1
ATOM 824 C C . SER A 1 106 ? -4.483 0.202 -4.702 1.00 94.62 106 SER A C 1
ATOM 826 O O . SER A 1 106 ? -5.433 0.980 -4.575 1.00 94.62 106 SER A O 1
ATOM 828 N N . GLY A 1 107 ? -4.648 -1.122 -4.769 1.00 94.06 107 GLY A N 1
ATOM 829 C CA . GLY A 1 107 ? -5.940 -1.782 -4.600 1.00 94.06 107 GLY A CA 1
ATOM 830 C C . GLY A 1 107 ? -6.536 -1.487 -3.225 1.00 94.06 107 GLY A C 1
ATOM 831 O O . GLY A 1 107 ? -7.661 -0.992 -3.131 1.00 94.06 107 GLY A O 1
ATOM 832 N N . TRP A 1 108 ? -5.739 -1.672 -2.170 1.00 94.25 108 TRP A N 1
ATOM 833 C CA . TRP A 1 108 ? -6.153 -1.384 -0.798 1.00 94.25 108 TRP A CA 1
ATOM 834 C C . TRP A 1 108 ? -6.502 0.100 -0.598 1.00 94.25 108 TRP A C 1
ATOM 836 O O . TRP A 1 108 ? -7.570 0.441 -0.091 1.00 94.25 108 TRP A O 1
ATOM 846 N N . LEU A 1 109 ? -5.648 1.016 -1.063 1.00 92.44 109 LEU A N 1
ATOM 847 C CA . LEU A 1 109 ? -5.901 2.456 -0.989 1.00 92.44 109 LEU A CA 1
ATOM 848 C C . LEU A 1 109 ? -7.099 2.886 -1.840 1.00 92.44 109 LEU A C 1
ATOM 850 O O . LEU A 1 109 ? -7.733 3.880 -1.521 1.00 92.44 109 LEU A O 1
ATOM 854 N N . THR A 1 110 ? -7.466 2.172 -2.900 1.00 91.88 110 THR A N 1
ATOM 855 C CA . THR A 1 110 ? -8.681 2.502 -3.663 1.00 91.88 110 THR A CA 1
ATOM 856 C C . THR A 1 110 ? -9.942 2.157 -2.875 1.00 91.88 110 THR A C 1
ATOM 858 O O . THR A 1 110 ? -10.913 2.919 -2.895 1.00 91.88 110 THR A O 1
ATOM 861 N N . GLU A 1 111 ? -9.913 1.041 -2.152 1.00 89.06 111 GLU A N 1
ATOM 862 C CA . GLU A 1 111 ? -11.017 0.565 -1.320 1.00 89.06 111 GLU A CA 1
ATOM 863 C C . GLU A 1 111 ? -11.194 1.430 -0.059 1.00 89.06 111 GLU A C 1
ATOM 865 O O . GLU A 1 111 ? -12.306 1.858 0.252 1.00 89.06 111 GLU A O 1
ATOM 870 N N . TYR A 1 112 ? -10.092 1.779 0.614 1.00 84.62 112 TYR A N 1
ATOM 871 C CA . TYR A 1 112 ? -10.100 2.482 1.907 1.00 84.62 112 TYR A CA 1
ATOM 872 C C . TYR A 1 112 ? -9.695 3.970 1.822 1.00 84.62 112 TYR A C 1
ATOM 874 O O . TYR A 1 112 ? -9.773 4.726 2.796 1.00 84.62 112 TYR A O 1
ATOM 882 N N . GLY A 1 113 ? -9.299 4.447 0.641 1.00 68.38 113 GLY A N 1
ATOM 883 C CA . GLY A 1 113 ? -8.791 5.803 0.401 1.00 68.38 113 GLY A CA 1
ATOM 884 C C . GLY A 1 113 ? -9.830 6.909 0.497 1.00 68.38 113 GLY A C 1
ATOM 885 O O . GLY A 1 113 ? -9.509 8.034 0.876 1.00 68.38 113 GLY A O 1
ATOM 886 N N . ARG A 1 114 ? -11.091 6.598 0.190 1.00 66.25 114 ARG A N 1
ATOM 887 C CA . ARG A 1 114 ? -12.146 7.603 -0.023 1.00 66.25 114 ARG A CA 1
ATOM 888 C C . ARG A 1 114 ? -12.977 7.951 1.216 1.00 66.25 114 ARG A C 1
ATOM 890 O O . ARG A 1 114 ? -13.851 8.810 1.125 1.00 66.25 114 ARG A O 1
ATOM 897 N N . ASN A 1 115 ? -12.695 7.359 2.374 1.00 54.28 115 ASN A N 1
ATOM 898 C CA . ASN A 1 115 ? -13.573 7.466 3.547 1.00 54.28 115 ASN A CA 1
ATOM 899 C C . ASN A 1 115 ? -13.467 8.773 4.362 1.00 54.28 115 ASN A C 1
ATOM 901 O O . ASN A 1 115 ? -14.110 8.873 5.401 1.00 54.28 115 ASN A O 1
ATOM 905 N N . GLN A 1 116 ? -12.742 9.799 3.897 1.00 51.97 116 GLN A N 1
ATOM 906 C CA . GLN A 1 116 ? -12.559 11.053 4.655 1.00 51.97 116 GLN A CA 1
ATOM 907 C C . GLN A 1 116 ? -13.131 12.333 4.002 1.00 51.97 116 GLN A C 1
ATOM 909 O O . GLN A 1 116 ? -12.938 13.424 4.522 1.00 51.97 116 GLN A O 1
ATOM 914 N N . GLY A 1 117 ? -13.862 12.245 2.884 1.00 47.84 117 GLY A N 1
ATOM 915 C CA . GLY A 1 117 ? -14.187 13.430 2.067 1.00 47.84 117 GLY A CA 1
ATOM 916 C C . GLY A 1 117 ? -15.652 13.872 1.967 1.00 47.84 117 GLY A C 1
ATOM 917 O O . GLY A 1 117 ? -15.969 14.631 1.057 1.00 47.84 117 GLY A O 1
ATOM 918 N N . LYS A 1 118 ? -16.573 13.402 2.817 1.00 43.47 118 LYS A N 1
ATOM 919 C CA . LYS A 1 118 ? -17.969 13.893 2.821 1.00 43.47 118 LYS A CA 1
ATOM 920 C C . LYS A 1 118 ? -18.386 14.372 4.208 1.00 43.47 118 LYS A C 1
ATOM 922 O O . LYS A 1 118 ? -19.270 13.788 4.811 1.00 43.47 118 LYS A O 1
ATOM 927 N N . ASN A 1 119 ? -17.681 15.382 4.710 1.00 41.22 119 ASN A N 1
ATOM 928 C CA . ASN A 1 119 ? -18.136 16.313 5.749 1.00 41.22 119 ASN A CA 1
ATOM 929 C C . ASN A 1 119 ? -17.209 17.542 5.749 1.00 41.22 119 ASN A C 1
ATOM 931 O O . ASN A 1 119 ? -16.533 17.854 6.719 1.00 41.22 119 ASN A O 1
ATOM 935 N N . GLN A 1 120 ? -17.148 18.224 4.610 1.00 40.62 120 GLN A N 1
ATOM 936 C CA . GLN A 1 120 ? -16.907 19.660 4.583 1.00 40.62 120 GLN A CA 1
ATOM 937 C C . GLN A 1 120 ? -17.876 20.164 3.524 1.00 40.62 120 GLN A C 1
ATOM 939 O O . GLN A 1 120 ? -17.616 20.096 2.320 1.00 40.62 120 GLN A O 1
ATOM 944 N N . ASP A 1 121 ? -19.073 20.501 3.997 1.00 39.97 121 ASP A N 1
ATOM 945 C CA . ASP A 1 121 ? -20.051 21.217 3.208 1.00 39.97 121 ASP A CA 1
ATOM 946 C C . ASP A 1 121 ? -19.382 22.410 2.538 1.00 39.97 121 ASP A C 1
ATOM 948 O O . ASP A 1 121 ? -18.469 23.047 3.071 1.00 39.97 121 ASP A O 1
ATOM 952 N N . ARG A 1 122 ? -19.830 22.625 1.309 1.00 42.16 122 ARG A N 1
ATOM 953 C CA . ARG A 1 122 ? -19.457 23.708 0.418 1.00 42.16 122 ARG A CA 1
ATOM 954 C C . ARG A 1 122 ? -19.904 25.042 1.010 1.00 42.16 122 ARG A C 1
ATOM 956 O O . ARG A 1 122 ? -20.823 25.654 0.486 1.00 42.16 122 ARG A O 1
ATOM 963 N N . ASP A 1 123 ? -19.217 25.493 2.047 1.00 41.41 123 ASP A N 1
ATOM 964 C CA . ASP A 1 123 ? -19.266 26.872 2.520 1.00 41.41 123 ASP A CA 1
ATOM 965 C C . ASP A 1 123 ? -18.311 27.700 1.645 1.00 41.41 123 ASP A C 1
ATOM 967 O O . ASP A 1 123 ? -17.253 28.171 2.052 1.00 41.41 123 ASP A O 1
ATOM 971 N N . TRP A 1 124 ? -18.654 27.765 0.358 1.00 46.06 124 TRP A N 1
ATOM 972 C CA . TRP A 1 124 ? -18.209 28.827 -0.536 1.00 46.06 124 TRP A CA 1
ATOM 973 C C . TRP A 1 124 ? -19.425 29.712 -0.810 1.00 46.06 124 TRP A C 1
ATOM 975 O O . TRP A 1 124 ? -19.830 29.873 -1.962 1.00 46.06 124 TRP A O 1
ATOM 985 N N . ASP A 1 125 ? -20.029 30.233 0.259 1.00 41.84 125 ASP A N 1
ATOM 986 C CA . ASP A 1 125 ? -20.899 31.399 0.159 1.00 41.84 125 ASP A CA 1
ATOM 987 C C . ASP A 1 125 ? -20.006 32.602 -0.164 1.00 41.84 125 ASP A C 1
ATOM 989 O O . ASP A 1 125 ? -19.201 33.060 0.647 1.00 41.84 125 ASP A O 1
ATOM 993 N N . TRP A 1 126 ? -20.103 33.058 -1.411 1.00 52.50 126 TRP A N 1
ATOM 994 C CA . TRP A 1 126 ? -19.639 34.375 -1.824 1.00 52.50 126 T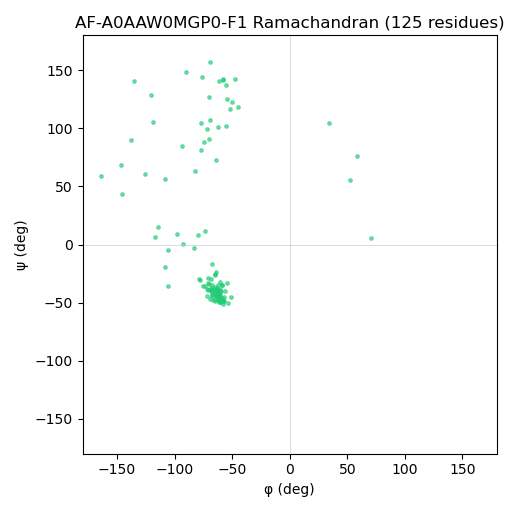RP A CA 1
ATOM 995 C C . TRP A 1 126 ? -20.831 35.332 -1.729 1.00 52.50 126 TRP A C 1
ATOM 997 O O . TRP A 1 126 ? -21.508 35.547 -2.734 1.00 52.50 126 TRP A O 1
ATOM 1007 N N . ASP A 1 127 ? -21.066 35.878 -0.536 1.00 56.12 127 ASP A N 1
ATOM 1008 C CA . ASP A 1 127 ? -21.776 37.150 -0.329 1.00 56.12 127 ASP A CA 1
ATOM 1009 C C . ASP A 1 127 ? -20.790 38.202 0.210 1.00 56.12 127 ASP A C 1
ATOM 1011 O O . ASP A 1 127 ? -20.055 37.899 1.182 1.00 56.12 127 ASP A O 1
#

Foldseek 3Di:
DDQCPPPVVVLVVVLVVLVVVLVVCVVPPVPDPVNVVSVVVSVVSLVSLVVVLVVLCVVQQDDDPVVLVVLQVCVVVPDPDDDDDSPNSDPPSHDPVSVVSNVVSVVVCVVVVPPPPPPDPPPPPPD

Organism: NCBI:txid88201

Secondary structure (DSSP, 8-state):
----TT-HHHHHHHHHHHHHHHHHHHHH-TT-HHHHHHHHHHHHHHHHHHHHHHHHHHHH-PPPPHHHHHHHHHHHTT-SS------------S-HHHHHHHHHHHHHHHHHTTTT-S---------

Mean predicted aligned error: 10.63 Å

pLDDT: mean 81.04, std 17.31, range [39.97, 95.5]

Radius of gyration: 22.89 Å; Cα contacts (8 Å, |Δi|>4): 65; chains: 1; bounding box: 41×50×67 Å

Nearest PDB structures (foldseek):
  2pft-assembly1_A  TM=9.237E-01  e=2.650E-08  Mus musculus
  3g50-assembly1_B-2  TM=2.522E-01  e=2.562E+00  Streptomyces coelicolor
  6gkf-assembly4_H  TM=2.844E-01  e=3.831E+00  Homo sapiens